Protein AF-A0A953INJ0-F1 (afdb_monomer_lite)

pLDDT: mean 73.4, std 15.2, range [47.69, 97.56]

Structure (mmCIF, N/CA/C/O backbone):
data_AF-A0A953INJ0-F1
#
_entry.id   AF-A0A953INJ0-F1
#
loop_
_atom_site.group_PDB
_atom_site.id
_atom_site.type_symbol
_atom_site.label_atom_id
_atom_site.label_alt_id
_atom_site.label_comp_id
_atom_site.label_asym_id
_atom_site.label_entity_id
_atom_site.label_seq_id
_atom_site.pdbx_PDB_ins_code
_atom_site.Cartn_x
_atom_site.Cartn_y
_atom_site.Cartn_z
_atom_site.occupancy
_atom_site.B_iso_or_equiv
_atom_site.auth_seq_id
_atom_site.auth_comp_id
_atom_site.auth_asym_id
_atom_site.auth_atom_id
_atom_site.pdbx_PDB_model_num
ATOM 1 N N . MET A 1 1 ? 37.205 -2.441 -48.040 1.00 47.69 1 MET A N 1
ATOM 2 C CA . MET A 1 1 ? 35.829 -2.871 -47.689 1.00 47.69 1 MET A CA 1
ATOM 3 C C . MET A 1 1 ? 35.595 -2.807 -46.168 1.00 47.69 1 MET A C 1
ATOM 5 O O . MET A 1 1 ? 35.145 -3.780 -45.586 1.00 47.69 1 MET A O 1
ATOM 9 N N . ASN A 1 2 ? 35.852 -1.663 -45.506 1.00 55.88 2 ASN A N 1
ATOM 10 C CA . ASN A 1 2 ? 35.818 -1.569 -44.025 1.00 55.88 2 ASN A CA 1
ATOM 11 C C . ASN A 1 2 ? 34.773 -0.574 -43.481 1.00 55.88 2 ASN A C 1
ATOM 13 O O . ASN A 1 2 ? 34.560 -0.493 -42.277 1.00 55.88 2 ASN A O 1
ATOM 17 N N . THR A 1 3 ? 34.109 0.193 -44.347 1.00 56.28 3 THR A N 1
ATOM 18 C CA . THR A 1 3 ? 33.134 1.228 -43.956 1.00 56.28 3 THR A CA 1
ATOM 19 C C . THR A 1 3 ? 31.743 0.662 -43.682 1.00 56.28 3 THR A C 1
ATOM 21 O O . THR A 1 3 ? 31.009 1.183 -42.847 1.00 56.28 3 THR A O 1
ATOM 24 N N . VAL A 1 4 ? 31.393 -0.448 -44.334 1.00 58.00 4 VAL A N 1
ATOM 25 C CA . VAL A 1 4 ? 30.070 -1.072 -44.208 1.00 58.00 4 VAL A CA 1
ATOM 26 C C . VAL A 1 4 ? 29.910 -1.748 -42.839 1.00 58.00 4 VAL A C 1
ATOM 28 O O . VAL A 1 4 ? 28.869 -1.615 -42.203 1.00 58.00 4 VAL A O 1
ATOM 31 N N . SER A 1 5 ? 30.958 -2.399 -42.320 1.00 56.75 5 SER A N 1
ATOM 32 C CA . SER A 1 5 ? 30.935 -3.096 -41.025 1.00 56.75 5 SER A CA 1
ATOM 33 C C . SER A 1 5 ? 30.800 -2.149 -39.822 1.00 56.75 5 SER A C 1
ATOM 35 O O . SER A 1 5 ? 30.044 -2.450 -38.897 1.00 56.75 5 SER A O 1
ATOM 37 N N . GLY A 1 6 ? 31.448 -0.977 -39.846 1.00 58.97 6 GLY A N 1
ATOM 38 C CA . GLY A 1 6 ? 31.332 0.031 -38.780 1.00 58.97 6 GLY A CA 1
ATOM 39 C C . GLY A 1 6 ? 29.926 0.637 -38.654 1.00 58.97 6 GLY A C 1
ATOM 40 O O . GLY A 1 6 ? 29.443 0.883 -37.546 1.00 58.97 6 GLY A O 1
ATOM 41 N N . PHE A 1 7 ? 29.225 0.802 -39.780 1.00 59.62 7 PHE A N 1
ATOM 42 C CA . PHE A 1 7 ? 27.878 1.378 -39.821 1.00 59.62 7 PHE A CA 1
ATOM 43 C C . PHE A 1 7 ? 26.830 0.461 -39.164 1.00 59.62 7 PHE A C 1
ATOM 45 O O . PHE A 1 7 ? 25.977 0.920 -38.400 1.00 59.62 7 PHE A O 1
ATOM 52 N N . PHE A 1 8 ? 26.933 -0.856 -39.382 1.00 60.41 8 PHE A N 1
ATOM 53 C CA . PHE A 1 8 ? 26.039 -1.844 -38.764 1.00 60.41 8 PHE A CA 1
ATOM 54 C C . PHE A 1 8 ? 26.203 -1.938 -37.241 1.00 60.41 8 PHE A C 1
ATOM 56 O O . PHE A 1 8 ? 25.212 -2.134 -36.534 1.00 60.41 8 PHE A O 1
ATOM 63 N N . VAL A 1 9 ? 27.424 -1.783 -36.720 1.00 65.12 9 VAL A N 1
ATOM 64 C CA . VAL A 1 9 ? 27.684 -1.808 -35.269 1.00 65.12 9 VAL A CA 1
ATOM 65 C C . VAL A 1 9 ? 27.117 -0.559 -34.591 1.00 65.12 9 VAL A C 1
ATOM 67 O O . VAL A 1 9 ? 26.469 -0.672 -33.550 1.00 65.12 9 VAL A O 1
ATOM 70 N N . SER A 1 10 ? 27.294 0.617 -35.200 1.00 71.88 10 SER A N 1
ATOM 71 C CA . SER A 1 10 ? 26.763 1.880 -34.669 1.00 71.88 10 SER A CA 1
ATOM 72 C C . SER A 1 10 ? 25.230 1.876 -34.617 1.00 71.88 10 SER A C 1
ATOM 74 O O . SER A 1 10 ? 24.631 2.208 -33.594 1.00 71.88 10 SER A O 1
ATOM 76 N N . ARG A 1 11 ? 24.578 1.365 -35.672 1.00 76.81 11 ARG A N 1
ATOM 77 C CA . ARG A 1 11 ? 23.113 1.256 -35.732 1.00 76.81 11 ARG A CA 1
ATOM 78 C C . ARG A 1 11 ? 22.544 0.303 -34.675 1.00 76.81 11 ARG A C 1
ATOM 80 O O . ARG A 1 11 ? 21.539 0.628 -34.053 1.00 76.81 11 ARG A O 1
ATOM 87 N N . ARG A 1 12 ? 23.193 -0.841 -34.420 1.00 78.81 12 ARG A N 1
ATOM 88 C CA . ARG A 1 12 ? 22.771 -1.767 -33.348 1.00 78.81 12 ARG A CA 1
ATOM 89 C C . ARG A 1 12 ? 22.928 -1.160 -31.957 1.00 78.81 12 ARG A C 1
ATOM 91 O O . ARG A 1 12 ? 22.047 -1.355 -31.127 1.00 78.81 12 ARG A O 1
ATOM 98 N N . LYS A 1 13 ? 24.012 -0.416 -31.705 1.00 81.31 13 LYS A N 1
ATOM 99 C CA . LYS A 1 13 ? 24.207 0.288 -30.428 1.00 81.31 13 LYS A CA 1
ATOM 100 C C . LYS A 1 13 ? 23.119 1.335 -30.194 1.00 81.31 13 LYS A C 1
ATOM 102 O O . LYS A 1 13 ? 22.561 1.370 -29.106 1.00 81.31 13 LYS A O 1
ATOM 107 N N . LEU A 1 14 ? 22.776 2.123 -31.215 1.00 85.62 14 LEU A N 1
ATOM 108 C CA . LEU A 1 14 ? 21.696 3.112 -31.130 1.00 85.62 14 LEU A CA 1
ATOM 109 C C . LEU A 1 14 ? 20.344 2.459 -30.815 1.00 85.62 14 LEU A C 1
ATOM 111 O O . LEU A 1 14 ? 19.653 2.913 -29.911 1.00 85.62 14 LEU A O 1
ATOM 115 N N . LEU A 1 15 ? 20.011 1.349 -31.482 1.00 86.81 15 LEU A N 1
ATOM 116 C CA . LEU A 1 15 ? 18.778 0.602 -31.206 1.00 86.81 15 LEU A CA 1
ATOM 117 C C . LEU A 1 15 ? 18.740 0.035 -29.778 1.00 86.81 15 LEU A C 1
ATOM 119 O O . LEU A 1 15 ? 17.697 0.071 -29.132 1.00 86.81 15 LEU A O 1
ATOM 123 N N . PHE A 1 16 ? 19.870 -0.463 -29.269 1.00 88.62 16 PHE A N 1
ATOM 124 C CA . PHE A 1 16 ? 19.974 -0.940 -27.887 1.00 88.62 16 PHE A CA 1
ATOM 125 C C . PHE A 1 16 ? 19.783 0.185 -26.870 1.00 88.62 16 PHE A C 1
ATOM 127 O O . PHE A 1 16 ? 19.046 0.017 -25.901 1.00 88.62 16 PHE A O 1
ATOM 134 N N . VAL A 1 17 ? 20.420 1.335 -27.096 1.00 91.94 17 VAL A N 1
ATOM 135 C CA . VAL A 1 17 ? 20.262 2.515 -26.237 1.00 91.94 17 VAL A CA 1
ATOM 136 C C . VAL A 1 17 ? 18.814 2.996 -26.255 1.00 91.94 17 VAL A C 1
ATOM 138 O O . VAL A 1 17 ? 18.260 3.291 -25.200 1.00 91.94 17 VAL A O 1
ATOM 141 N N . GLU A 1 18 ? 18.171 3.015 -27.421 1.00 92.62 18 GLU A N 1
ATOM 142 C CA . GLU A 1 18 ? 16.773 3.424 -27.542 1.00 92.62 18 GLU A CA 1
ATOM 143 C C . GLU A 1 18 ? 15.813 2.458 -26.833 1.00 92.62 18 GLU A C 1
ATOM 145 O O . GLU A 1 18 ? 14.872 2.895 -26.168 1.00 92.62 18 GLU A O 1
ATOM 150 N N . LEU A 1 19 ? 16.069 1.149 -26.917 1.00 94.44 19 LEU A N 1
ATOM 151 C CA . LEU A 1 19 ? 15.301 0.145 -26.182 1.00 94.44 19 LEU A CA 1
ATOM 152 C C . LEU A 1 19 ? 15.426 0.359 -24.669 1.00 94.44 19 LEU A C 1
ATOM 154 O O . LEU A 1 19 ? 14.413 0.410 -23.973 1.00 94.44 19 LEU A O 1
ATOM 158 N N . ILE A 1 20 ? 16.650 0.533 -24.166 1.00 95.19 20 ILE A N 1
ATOM 159 C CA . ILE A 1 20 ? 16.898 0.789 -22.741 1.00 95.19 20 ILE A CA 1
ATOM 160 C C . ILE A 1 20 ? 16.213 2.089 -22.310 1.00 95.19 20 ILE A C 1
ATOM 162 O O . ILE A 1 20 ? 15.534 2.105 -21.287 1.00 95.19 20 ILE A O 1
ATOM 166 N N . ALA A 1 21 ? 16.324 3.158 -23.100 1.00 95.12 21 ALA A N 1
ATOM 167 C CA . ALA A 1 21 ? 15.679 4.433 -22.804 1.00 95.12 21 ALA A CA 1
ATOM 168 C C . ALA A 1 21 ? 14.153 4.296 -22.698 1.00 95.12 21 ALA A C 1
ATOM 170 O O . ALA A 1 21 ? 13.554 4.843 -21.775 1.00 95.12 21 ALA A O 1
ATOM 171 N N . LYS A 1 22 ? 13.523 3.516 -23.585 1.00 95.06 22 LYS A N 1
ATOM 172 C CA . LYS A 1 22 ? 12.079 3.231 -23.532 1.00 95.06 22 LYS A CA 1
ATOM 173 C C . LYS A 1 22 ? 11.688 2.430 -22.292 1.00 95.06 22 LYS A C 1
ATOM 175 O O . LYS A 1 22 ? 10.674 2.739 -21.672 1.00 95.06 22 LYS A O 1
ATOM 180 N N . VAL A 1 23 ? 12.497 1.445 -21.905 1.00 96.56 23 VAL A N 1
ATOM 181 C CA . VAL A 1 23 ? 12.276 0.661 -20.678 1.00 96.56 23 VAL A CA 1
ATOM 182 C C . VAL A 1 23 ? 12.383 1.550 -19.439 1.00 96.56 23 VAL A C 1
ATOM 184 O O . VAL A 1 23 ? 11.497 1.525 -18.586 1.00 96.56 23 VAL A O 1
ATOM 187 N N . VAL A 1 24 ? 13.424 2.380 -19.363 1.00 97.25 24 VAL A N 1
ATOM 188 C CA . VAL A 1 24 ? 13.628 3.325 -18.256 1.00 97.25 24 VAL A CA 1
ATOM 189 C C . VAL A 1 24 ? 12.491 4.345 -18.194 1.00 97.25 24 VAL A C 1
ATOM 191 O O . VAL A 1 24 ? 11.982 4.622 -17.111 1.00 97.25 24 VAL A O 1
ATOM 194 N N . LEU A 1 25 ? 12.046 4.861 -19.341 1.00 96.19 25 LEU A N 1
ATOM 195 C CA . LEU A 1 25 ? 10.927 5.796 -19.415 1.00 96.19 25 LEU A CA 1
ATOM 196 C C . LEU A 1 25 ? 9.624 5.162 -18.911 1.00 96.19 25 LEU A C 1
ATOM 198 O O . LEU A 1 25 ? 8.934 5.760 -18.090 1.00 96.19 25 LEU A O 1
ATOM 202 N N . ALA A 1 26 ? 9.304 3.946 -19.361 1.00 95.75 26 ALA A N 1
ATOM 203 C CA . ALA A 1 26 ? 8.114 3.228 -18.911 1.00 95.75 26 ALA A CA 1
ATOM 204 C C . ALA A 1 26 ? 8.152 2.958 -17.399 1.00 95.75 26 ALA A C 1
ATOM 206 O O . ALA A 1 26 ? 7.150 3.157 -16.710 1.00 95.75 26 ALA A O 1
ATOM 207 N N . PHE A 1 27 ? 9.317 2.573 -16.872 1.00 96.75 27 PHE A N 1
ATOM 208 C CA . PHE A 1 27 ? 9.515 2.382 -15.437 1.00 96.75 27 PHE A CA 1
ATOM 209 C C . PHE A 1 27 ? 9.326 3.685 -14.650 1.00 96.75 27 PHE A C 1
ATOM 211 O O . PHE A 1 27 ? 8.617 3.694 -13.646 1.00 96.75 27 PHE A O 1
ATOM 218 N N . ALA A 1 28 ? 9.906 4.793 -15.119 1.00 96.94 28 ALA A N 1
ATOM 219 C CA . ALA A 1 28 ? 9.785 6.094 -14.467 1.00 96.94 28 ALA A CA 1
ATOM 220 C C . ALA A 1 28 ? 8.333 6.588 -14.431 1.00 96.94 28 ALA A C 1
ATOM 222 O O . ALA A 1 28 ? 7.880 7.072 -13.395 1.00 96.94 28 ALA A O 1
ATOM 223 N N . ILE A 1 29 ? 7.589 6.416 -15.530 1.00 97.56 29 ILE A N 1
ATOM 224 C CA . ILE A 1 29 ? 6.159 6.744 -15.584 1.00 97.56 29 ILE A CA 1
ATOM 225 C C . ILE A 1 29 ? 5.395 5.888 -14.574 1.00 97.56 29 ILE A C 1
ATOM 227 O O . ILE A 1 29 ? 4.667 6.442 -13.756 1.00 97.56 29 ILE A O 1
ATOM 231 N N . GLY A 1 30 ? 5.610 4.567 -14.581 1.00 95.88 30 GLY A N 1
ATOM 232 C CA . GLY A 1 30 ? 4.957 3.640 -13.654 1.00 95.88 30 GLY A CA 1
ATOM 233 C C . GLY A 1 30 ? 5.205 4.002 -12.188 1.00 95.88 30 GLY A C 1
ATOM 234 O O . GLY A 1 30 ? 4.260 4.094 -11.397 1.00 95.88 30 GLY A O 1
ATOM 235 N N . LEU A 1 31 ? 6.462 4.288 -11.842 1.00 97.38 31 LEU A N 1
ATOM 236 C CA . LEU A 1 31 ? 6.857 4.709 -10.501 1.00 97.38 31 LEU A CA 1
ATOM 237 C C . LEU A 1 31 ? 6.194 6.035 -10.109 1.00 97.38 31 LEU A C 1
ATOM 239 O O . LEU A 1 31 ? 5.623 6.132 -9.024 1.00 97.38 31 LEU A O 1
ATOM 243 N N . ALA A 1 32 ? 6.211 7.029 -11.000 1.00 96.81 32 ALA A N 1
ATOM 244 C CA . ALA A 1 32 ? 5.573 8.318 -10.760 1.00 96.81 32 ALA A CA 1
ATOM 245 C C . ALA A 1 32 ? 4.063 8.165 -10.524 1.00 96.81 32 ALA A C 1
ATOM 247 O O . ALA A 1 32 ? 3.539 8.729 -9.564 1.00 96.81 32 ALA A O 1
ATOM 248 N N . THR A 1 33 ? 3.370 7.347 -11.326 1.00 96.81 33 THR A N 1
ATOM 249 C CA . THR A 1 33 ? 1.945 7.053 -11.103 1.00 96.81 33 THR A CA 1
ATOM 250 C C . THR A 1 33 ? 1.692 6.337 -9.781 1.00 96.81 33 THR A C 1
ATOM 252 O O . THR A 1 33 ? 0.737 6.683 -9.091 1.00 96.81 33 THR A O 1
ATOM 255 N N . SER A 1 34 ? 2.544 5.386 -9.387 1.00 96.25 34 SER A N 1
ATOM 256 C CA . SER A 1 34 ? 2.393 4.678 -8.111 1.00 96.25 34 SER A CA 1
ATOM 257 C C . SER A 1 34 ? 2.561 5.618 -6.918 1.00 96.25 34 SER A C 1
ATOM 259 O O . SER A 1 34 ? 1.778 5.550 -5.973 1.00 96.25 34 SER A O 1
ATOM 261 N N . ILE A 1 35 ? 3.563 6.500 -6.958 1.00 96.44 35 ILE A N 1
ATOM 262 C CA . ILE A 1 35 ? 3.812 7.477 -5.892 1.00 96.44 35 ILE A CA 1
ATOM 263 C C . ILE A 1 35 ? 2.671 8.493 -5.829 1.00 96.44 35 ILE A C 1
ATOM 265 O O . ILE A 1 35 ? 2.169 8.776 -4.744 1.00 96.44 35 ILE A O 1
ATOM 269 N N . ALA A 1 36 ? 2.227 9.010 -6.977 1.00 96.50 36 ALA A N 1
ATOM 270 C CA . ALA A 1 36 ? 1.111 9.946 -7.035 1.00 96.50 36 ALA A CA 1
ATOM 271 C C . ALA A 1 36 ? -0.169 9.322 -6.465 1.00 96.50 36 ALA A C 1
ATOM 273 O O . ALA A 1 36 ? -0.835 9.943 -5.641 1.00 96.50 36 ALA A O 1
ATOM 274 N N . LEU A 1 37 ? -0.479 8.078 -6.842 1.00 94.75 37 LEU A N 1
ATOM 275 C CA . LEU A 1 37 ? -1.645 7.366 -6.327 1.00 94.75 37 LEU A CA 1
ATOM 276 C C . LEU A 1 37 ? -1.543 7.127 -4.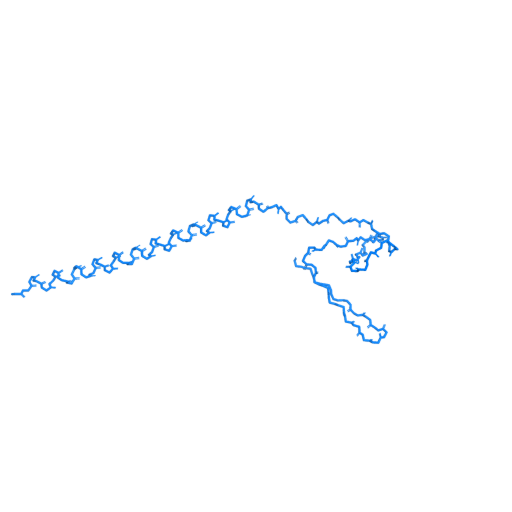817 1.00 94.75 37 LEU A C 1
ATOM 278 O O . LEU A 1 37 ? -2.507 7.380 -4.102 1.00 94.75 37 LEU A O 1
ATOM 282 N N . ALA A 1 38 ? -0.380 6.702 -4.317 1.00 92.50 38 ALA A N 1
ATOM 283 C CA . ALA A 1 38 ? -0.156 6.541 -2.882 1.00 92.50 38 ALA A CA 1
ATOM 284 C C . ALA A 1 38 ? -0.331 7.869 -2.127 1.00 92.50 38 ALA A C 1
ATOM 286 O O . ALA A 1 38 ? -1.000 7.908 -1.099 1.00 92.50 38 ALA A O 1
ATOM 287 N N . GLY A 1 39 ? 0.206 8.967 -2.663 1.00 93.25 39 GLY A N 1
ATOM 288 C CA . GLY A 1 39 ? 0.028 10.304 -2.096 1.00 93.25 39 GLY A CA 1
ATOM 289 C C . GLY A 1 39 ? -1.437 10.739 -2.072 1.00 93.25 39 GLY A C 1
ATOM 290 O O . GLY A 1 39 ? -1.915 11.227 -1.054 1.00 93.25 39 GLY A O 1
ATOM 291 N N . VAL A 1 40 ? -2.177 10.499 -3.156 1.00 93.62 40 VAL A N 1
ATOM 292 C CA . VAL A 1 40 ? -3.621 10.770 -3.227 1.00 93.62 40 VAL A CA 1
ATOM 293 C C . VAL A 1 40 ? -4.381 9.960 -2.177 1.00 93.62 40 VAL A C 1
ATOM 295 O O . VAL A 1 40 ? -5.211 10.521 -1.469 1.00 93.62 40 VAL A O 1
ATOM 298 N N . VAL A 1 41 ? -4.066 8.672 -2.023 1.00 90.44 41 VAL A N 1
ATOM 299 C CA . VAL A 1 41 ? -4.667 7.821 -0.987 1.00 90.44 41 VAL A CA 1
ATOM 300 C C . VAL A 1 41 ? -4.360 8.351 0.411 1.00 90.44 41 VAL A C 1
ATOM 302 O O . VAL A 1 41 ? -5.267 8.397 1.230 1.00 90.44 41 VAL A O 1
ATOM 305 N N . LEU A 1 42 ? -3.133 8.803 0.685 1.00 85.25 42 LEU A N 1
ATOM 306 C CA . LEU A 1 42 ? -2.783 9.395 1.981 1.00 85.25 42 LEU A CA 1
ATOM 307 C C . LEU A 1 42 ? -3.528 10.707 2.255 1.00 85.25 42 LEU A C 1
ATOM 309 O O . LEU A 1 42 ? -3.926 10.943 3.387 1.00 85.25 42 LEU A O 1
ATOM 313 N N . LEU A 1 43 ? -3.741 11.544 1.237 1.00 86.06 43 LEU A N 1
ATOM 314 C CA . LEU A 1 43 ? -4.517 12.783 1.379 1.00 86.06 43 LEU A CA 1
ATOM 315 C C . LEU A 1 43 ? -6.021 12.526 1.551 1.00 86.06 43 LEU A C 1
ATOM 317 O O . LEU A 1 43 ? -6.717 13.338 2.154 1.00 86.06 43 LEU A O 1
ATOM 321 N N . LEU A 1 44 ? -6.528 11.426 0.990 1.00 83.38 44 LEU A N 1
ATOM 322 C CA . LEU A 1 44 ? -7.928 11.005 1.099 1.00 83.38 44 LEU A CA 1
ATOM 323 C C . LEU A 1 44 ? -8.206 10.152 2.336 1.00 83.38 44 LEU A C 1
ATOM 325 O O . LEU A 1 44 ? -9.367 10.034 2.738 1.00 83.38 44 LEU A O 1
ATOM 329 N N . ALA A 1 45 ? -7.178 9.530 2.912 1.00 75.69 45 ALA A N 1
ATOM 330 C CA . ALA A 1 45 ? -7.305 8.764 4.134 1.00 75.69 45 ALA A CA 1
ATOM 331 C C . ALA A 1 45 ? -7.823 9.703 5.229 1.00 75.69 45 ALA A C 1
ATOM 333 O O 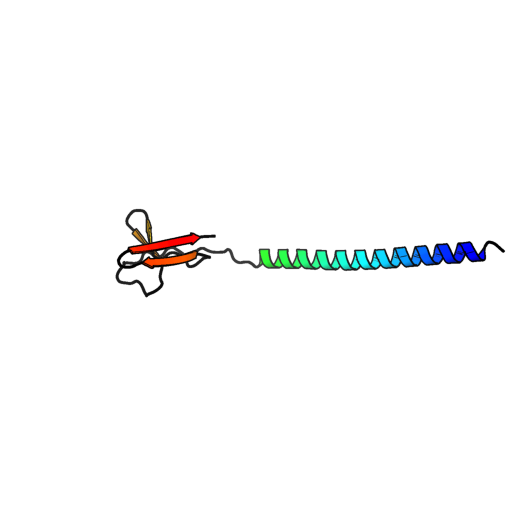. ALA A 1 45 ? -7.133 10.625 5.655 1.00 75.69 45 ALA A O 1
ATOM 334 N N . HIS A 1 46 ? -9.067 9.483 5.657 1.00 63.22 46 HIS A N 1
ATOM 335 C CA . HIS A 1 46 ? -9.542 10.048 6.914 1.00 63.22 46 HIS A CA 1
ATOM 336 C C . HIS A 1 46 ? -8.665 9.496 8.034 1.00 63.22 46 HIS A C 1
ATOM 338 O O . HIS A 1 46 ? -8.255 8.331 7.957 1.00 63.22 46 HIS A O 1
ATOM 344 N N . ASP A 1 47 ? -8.372 10.318 9.049 1.00 58.19 47 ASP A N 1
ATOM 345 C CA . ASP A 1 47 ? -7.638 9.850 10.221 1.00 58.19 47 ASP A CA 1
ATOM 346 C C . ASP A 1 47 ? -8.255 8.531 10.685 1.00 58.19 47 ASP A C 1
ATOM 348 O O . ASP A 1 47 ? -9.481 8.387 10.723 1.00 58.19 47 ASP A O 1
ATOM 352 N N . ALA A 1 48 ? -7.411 7.564 11.042 1.00 53.44 48 ALA A N 1
ATOM 353 C CA . ALA A 1 48 ? -7.846 6.389 11.776 1.00 53.44 48 ALA A CA 1
ATOM 354 C C . ALA A 1 48 ? -8.302 6.861 13.163 1.00 53.44 48 ALA A C 1
ATOM 356 O O . ALA A 1 48 ? -7.576 6.753 14.150 1.00 53.44 48 ALA A O 1
ATOM 357 N N . GLN A 1 49 ? -9.481 7.477 13.225 1.00 48.69 49 GLN A N 1
ATOM 358 C CA . GLN A 1 49 ? -10.090 7.905 14.462 1.00 48.69 49 GLN A CA 1
ATOM 359 C C . GLN A 1 49 ? -10.387 6.632 15.239 1.00 48.69 49 GLN A C 1
ATOM 361 O O . GLN A 1 49 ? -11.277 5.852 14.895 1.00 48.69 49 GLN A O 1
ATOM 366 N N . ALA A 1 50 ? -9.583 6.402 16.277 1.00 53.22 50 ALA A N 1
ATOM 367 C CA . ALA A 1 50 ? -9.941 5.480 17.332 1.00 53.22 50 ALA A CA 1
ATOM 368 C C . ALA A 1 50 ? -11.359 5.855 17.763 1.00 53.22 50 ALA A C 1
ATOM 370 O O . ALA A 1 50 ? -11.598 7.003 18.144 1.00 53.22 50 ALA A O 1
ATOM 371 N N . ALA A 1 51 ? -12.305 4.923 17.617 1.00 56.22 51 ALA A N 1
ATOM 372 C CA . ALA A 1 51 ? -13.672 5.178 18.042 1.00 56.22 51 ALA A CA 1
ATOM 373 C C . ALA A 1 51 ? -13.639 5.655 19.499 1.00 56.22 51 ALA A C 1
ATOM 375 O O . ALA A 1 51 ? -12.849 5.159 20.304 1.00 56.22 51 ALA A O 1
ATOM 376 N N . GLU A 1 52 ? -14.439 6.664 19.820 1.00 56.41 52 GLU A N 1
ATOM 377 C CA . GLU A 1 52 ? -14.421 7.263 21.148 1.00 56.41 52 GLU A CA 1
ATOM 378 C C . GLU A 1 52 ? -14.740 6.186 22.201 1.00 56.41 52 GLU A C 1
ATOM 380 O O . GLU A 1 52 ? -15.664 5.388 22.031 1.00 56.41 52 GLU A O 1
ATOM 385 N N . LEU A 1 53 ? -13.927 6.107 23.261 1.00 60.56 53 LEU A N 1
ATOM 386 C CA . LEU A 1 53 ? -14.080 5.116 24.329 1.00 60.56 53 LEU A CA 1
ATOM 387 C C . LEU A 1 53 ? -15.386 5.390 25.082 1.00 60.56 53 LEU A C 1
ATOM 389 O O . LEU A 1 53 ? -15.434 6.233 25.977 1.00 60.56 53 LEU A O 1
ATOM 393 N N . VAL A 1 54 ? -16.452 4.669 24.733 1.00 66.69 54 VAL A N 1
ATOM 394 C CA . VAL A 1 54 ? -17.748 4.829 25.396 1.00 66.69 54 VAL A CA 1
ATOM 395 C C . VAL A 1 54 ? -17.724 4.093 26.742 1.00 66.69 54 VAL A C 1
ATOM 397 O O . VAL A 1 54 ? -17.452 2.885 26.779 1.00 66.69 54 VAL A O 1
ATOM 400 N N . PRO A 1 55 ? -18.020 4.774 27.864 1.00 64.81 55 PRO A N 1
ATOM 401 C CA . PRO A 1 55 ? -18.192 4.107 29.147 1.00 64.81 55 PRO A CA 1
ATOM 402 C C . PRO A 1 55 ? -19.418 3.189 29.092 1.00 64.81 55 PRO A C 1
ATOM 404 O O . PRO A 1 55 ? -20.533 3.644 28.844 1.00 64.81 55 PRO A O 1
ATOM 407 N N . MET A 1 56 ? -19.220 1.891 29.338 1.00 64.56 56 MET A N 1
ATOM 408 C CA . MET A 1 56 ? -20.292 0.890 29.341 1.00 64.56 56 MET A CA 1
ATOM 409 C C . MET A 1 56 ? -20.369 0.184 30.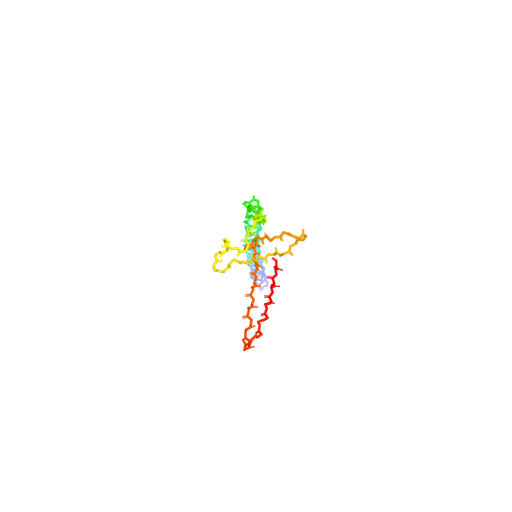689 1.00 64.56 56 MET A C 1
ATOM 411 O O . MET A 1 56 ? -19.359 -0.197 31.287 1.00 64.56 56 MET A O 1
ATOM 415 N N . LYS A 1 57 ? -21.593 -0.045 31.171 1.00 66.81 57 LYS A N 1
ATOM 416 C CA . LYS A 1 57 ? -21.805 -0.870 32.362 1.00 66.81 57 LYS A CA 1
ATOM 417 C C . LYS A 1 57 ? -21.632 -2.346 31.989 1.00 66.81 57 LYS A C 1
ATOM 419 O O . LYS A 1 57 ? -22.174 -2.764 30.970 1.00 66.81 57 LYS A O 1
ATOM 424 N N . PRO A 1 58 ? -21.010 -3.183 32.840 1.00 62.66 58 PRO A N 1
ATOM 425 C CA . PRO A 1 58 ? -20.795 -4.607 32.547 1.00 62.66 58 PRO A CA 1
ATOM 426 C C . PRO A 1 58 ? -22.058 -5.418 32.199 1.00 62.66 58 PRO A C 1
ATOM 428 O O . PRO A 1 58 ? -21.954 -6.483 31.605 1.00 62.66 58 PRO A O 1
ATOM 431 N N . LYS A 1 59 ? -23.252 -4.934 32.572 1.00 67.25 59 LYS A N 1
ATOM 432 C CA . LYS A 1 59 ? -24.543 -5.587 32.292 1.00 67.25 59 LYS A CA 1
ATOM 433 C C . LYS A 1 59 ? -25.143 -5.242 30.922 1.00 67.25 59 LYS A C 1
ATOM 435 O O . LYS A 1 59 ? -26.111 -5.878 30.529 1.00 67.25 59 LYS A O 1
ATOM 440 N N . GLU A 1 60 ? -24.603 -4.248 30.221 1.00 63.16 60 GLU A N 1
ATOM 441 C CA . GLU A 1 60 ? -25.125 -3.736 28.938 1.00 63.16 60 GLU A CA 1
ATOM 442 C C . GLU A 1 60 ? -24.310 -4.250 27.734 1.00 63.16 60 GLU A C 1
ATOM 444 O O . GLU A 1 60 ? -24.462 -3.782 26.608 1.00 63.16 60 GLU A O 1
ATOM 449 N N . VAL A 1 61 ? -23.419 -5.213 27.973 1.00 58.06 61 VAL A N 1
ATOM 450 C CA . VAL A 1 61 ? -22.402 -5.665 27.023 1.00 58.06 61 VAL A CA 1
ATOM 451 C C . VAL A 1 61 ? -22.962 -6.805 26.177 1.00 58.06 61 VAL A C 1
ATOM 453 O O . VAL A 1 61 ? -23.376 -7.835 26.707 1.00 58.06 61 VAL A O 1
ATOM 456 N N . GLN A 1 62 ? -22.974 -6.623 24.856 1.00 61.38 62 GLN A N 1
ATOM 457 C CA . GLN A 1 62 ? -23.331 -7.683 23.915 1.00 61.38 62 GLN A CA 1
ATOM 458 C C . GLN A 1 62 ? -22.164 -8.672 23.772 1.00 61.38 62 GLN A C 1
ATOM 460 O O . GLN A 1 62 ? -20.994 -8.321 23.943 1.00 61.38 62 GLN A O 1
ATOM 465 N N . GLN A 1 63 ? -22.478 -9.936 23.492 1.00 56.22 63 GLN A N 1
ATOM 466 C CA . GLN A 1 63 ? -21.476 -10.991 23.363 1.00 56.22 63 GLN A CA 1
ATOM 467 C C . GLN A 1 63 ? -20.471 -10.636 22.250 1.00 56.22 63 GLN A C 1
ATOM 469 O O . GLN A 1 63 ? -20.859 -10.484 21.097 1.00 56.22 63 GLN A O 1
ATOM 474 N N . GLY A 1 64 ? -19.187 -10.503 22.604 1.00 59.72 64 GLY A N 1
ATOM 475 C CA . GLY A 1 64 ? -18.105 -10.149 21.671 1.00 59.72 64 GLY A CA 1
ATOM 476 C C . GLY A 1 64 ? -17.491 -8.757 21.864 1.00 59.72 64 GLY A C 1
ATOM 477 O O . GLY A 1 64 ? -16.475 -8.464 21.240 1.00 59.72 64 GLY A O 1
ATOM 478 N N . THR A 1 65 ? -18.036 -7.911 22.743 1.00 61.31 65 THR A N 1
ATOM 479 C CA . THR A 1 65 ? -17.450 -6.592 23.039 1.00 61.31 65 THR A CA 1
ATOM 480 C C . THR A 1 65 ? -16.328 -6.698 24.078 1.00 61.31 65 THR A C 1
ATOM 482 O O . THR A 1 65 ? -16.544 -7.167 25.198 1.00 61.31 65 THR A O 1
ATOM 485 N N . LEU A 1 66 ? -15.127 -6.230 23.726 1.00 64.38 66 LEU A N 1
ATOM 486 C CA . LEU A 1 66 ? -13.997 -6.121 24.650 1.00 64.38 66 LEU A CA 1
ATOM 487 C C . LEU A 1 66 ? -14.176 -4.915 25.574 1.00 64.38 66 LEU A C 1
ATOM 489 O O . LEU A 1 66 ? -14.495 -3.813 25.129 1.00 64.38 66 LEU A O 1
ATOM 493 N N . LEU A 1 67 ? -13.928 -5.127 26.864 1.00 71.62 67 LEU A N 1
ATOM 494 C CA . LEU A 1 67 ? -14.001 -4.086 27.881 1.00 71.62 67 LEU A CA 1
ATOM 495 C C . LEU A 1 67 ? -12.612 -3.826 28.457 1.00 71.62 67 LEU A C 1
ATOM 497 O O . LEU A 1 67 ? -11.949 -4.749 28.934 1.00 71.62 67 LEU A O 1
ATOM 501 N N . LEU A 1 68 ? -12.196 -2.565 28.464 1.00 70.12 68 LEU A N 1
ATOM 502 C CA . LEU A 1 68 ? -11.007 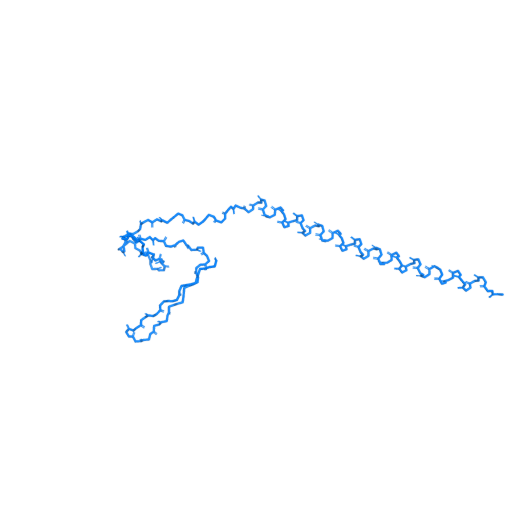-2.094 29.154 1.00 70.12 68 LEU A CA 1
ATOM 503 C C . LEU A 1 68 ? -11.413 -1.523 30.505 1.00 70.12 68 LEU A C 1
ATOM 505 O O . LEU A 1 68 ? -12.257 -0.633 30.599 1.00 70.12 68 LEU A O 1
ATOM 509 N N . LYS A 1 69 ? -10.780 -2.019 31.563 1.00 73.75 69 LYS A N 1
ATOM 510 C CA . LYS A 1 69 ? -10.898 -1.436 32.895 1.00 73.75 69 LYS A CA 1
ATOM 511 C C . LYS A 1 69 ? -9.744 -0.456 33.095 1.00 73.75 69 LYS A C 1
ATOM 513 O O . LYS A 1 69 ? -8.604 -0.894 33.216 1.00 73.75 69 LYS A O 1
ATOM 518 N N . SER A 1 70 ? -10.041 0.840 33.139 1.00 68.38 70 SER A N 1
ATOM 519 C CA . SER A 1 70 ? -9.056 1.904 33.381 1.00 68.38 70 SER A CA 1
ATOM 520 C C . SER A 1 70 ? -9.588 2.876 34.432 1.00 68.38 70 SER A C 1
ATOM 522 O O . SER A 1 70 ? -10.760 3.235 34.384 1.00 68.38 70 SER A O 1
ATOM 524 N N . GLU A 1 71 ? -8.758 3.240 35.413 1.00 65.25 71 GLU A N 1
ATOM 525 C CA . GLU A 1 71 ? -9.043 4.255 36.452 1.00 65.25 71 GLU A CA 1
ATOM 526 C C . GLU A 1 71 ? -10.441 4.169 37.109 1.00 65.25 71 GLU A C 1
ATOM 528 O O . GLU A 1 71 ? -11.078 5.165 37.429 1.00 65.25 71 GLU A O 1
ATOM 533 N N . GLY A 1 72 ? -10.939 2.947 37.330 1.00 67.56 72 GLY A N 1
ATOM 534 C CA . GLY A 1 72 ? -12.239 2.708 37.973 1.00 67.56 72 GLY A CA 1
ATOM 535 C C . GLY A 1 72 ? -13.449 2.709 37.030 1.00 67.56 72 GLY A C 1
ATOM 536 O O . GLY A 1 72 ? -14.542 2.348 37.466 1.00 67.56 72 GLY A O 1
ATOM 537 N N . ALA A 1 73 ? -13.264 3.010 35.744 1.00 64.75 73 ALA A N 1
ATOM 538 C CA . ALA A 1 73 ? -14.288 2.916 34.707 1.00 64.75 73 ALA A CA 1
ATOM 539 C C . ALA A 1 73 ? -14.121 1.651 33.846 1.00 64.75 73 ALA A C 1
ATOM 541 O O . ALA A 1 73 ? -13.023 1.114 33.682 1.00 64.75 73 ALA A O 1
ATOM 542 N N . THR A 1 74 ? -15.238 1.158 33.304 1.00 70.94 74 THR A N 1
ATOM 543 C CA . THR A 1 74 ? -15.263 0.095 32.287 1.00 70.94 74 THR A CA 1
ATOM 544 C C . THR A 1 74 ? -15.598 0.744 30.948 1.00 70.94 74 THR A C 1
ATOM 546 O O . THR A 1 74 ? -16.659 1.349 30.799 1.00 70.94 74 THR A O 1
ATOM 549 N N . LEU A 1 75 ? -14.670 0.669 30.002 1.00 67.94 75 LEU A N 1
ATOM 550 C CA . LEU A 1 75 ? -14.740 1.316 28.695 1.00 67.94 75 LEU A CA 1
ATOM 551 C C . LEU A 1 75 ? -14.851 0.242 27.614 1.00 67.94 75 LEU A C 1
ATOM 553 O O . LEU A 1 75 ? -14.167 -0.777 27.697 1.00 67.94 75 LEU A O 1
ATOM 557 N N . ALA A 1 76 ? -15.687 0.448 26.601 1.00 67.75 76 ALA A N 1
ATOM 558 C CA . ALA A 1 76 ? -15.697 -0.426 25.432 1.00 67.75 76 ALA A CA 1
ATOM 559 C C . ALA A 1 76 ? -14.461 -0.145 24.569 1.00 67.75 76 ALA A C 1
ATOM 561 O O . ALA A 1 76 ? -14.256 0.993 24.154 1.00 67.75 76 ALA A O 1
ATOM 562 N N . VAL A 1 77 ? -13.628 -1.158 24.313 1.00 62.72 77 VAL A N 1
ATOM 563 C CA . VAL A 1 77 ? -12.413 -0.994 23.499 1.00 62.72 77 VAL A CA 1
ATOM 564 C C . VAL A 1 77 ? -12.799 -0.861 22.026 1.00 62.72 77 VAL A C 1
ATOM 566 O O . VAL A 1 77 ? -13.523 -1.722 21.518 1.00 62.72 77 VAL A O 1
ATOM 569 N N . PRO A 1 78 ? -12.316 0.174 21.317 1.00 55.53 78 PRO A N 1
ATOM 570 C CA . PRO A 1 78 ? -12.539 0.328 19.888 1.00 55.53 78 PRO A CA 1
ATOM 571 C C . PRO A 1 78 ? -11.959 -0.860 19.127 1.00 55.53 78 PRO A C 1
ATOM 573 O O . PRO A 1 78 ? -10.818 -1.248 19.357 1.00 55.53 78 PRO A O 1
ATOM 576 N N . ALA A 1 79 ? -12.711 -1.396 18.168 1.00 57.66 79 ALA A N 1
ATOM 577 C CA . ALA A 1 79 ? -12.300 -2.518 17.321 1.00 57.66 79 ALA A CA 1
ATOM 578 C C . ALA A 1 79 ? -11.228 -2.141 16.273 1.00 57.66 79 ALA A C 1
ATOM 580 O O . ALA A 1 79 ? -11.210 -2.688 15.171 1.00 57.66 79 ALA A O 1
ATOM 581 N N . VAL A 1 80 ? -10.347 -1.183 16.571 1.00 54.16 80 VAL A N 1
ATOM 582 C CA . VAL A 1 80 ? -9.231 -0.850 15.683 1.00 54.16 80 VAL A CA 1
ATOM 583 C C . VAL A 1 80 ? -8.129 -1.874 15.936 1.00 54.16 80 VAL A C 1
ATOM 585 O O . VAL A 1 80 ? -7.542 -1.902 17.016 1.00 54.16 80 VAL A O 1
ATOM 588 N N . ALA A 1 81 ? -7.937 -2.768 14.962 1.00 54.09 81 ALA A N 1
ATOM 589 C CA . ALA A 1 81 ? -6.840 -3.736 14.870 1.00 54.09 81 ALA A CA 1
ATOM 590 C C . ALA A 1 81 ? -6.485 -4.463 16.187 1.00 54.09 81 ALA A C 1
ATOM 592 O O . ALA A 1 81 ? -5.318 -4.673 16.514 1.00 54.09 81 ALA A O 1
ATOM 593 N N . THR A 1 82 ? -7.508 -4.830 16.963 1.00 53.84 82 THR A N 1
ATOM 594 C CA . THR A 1 82 ? -7.330 -5.564 18.216 1.00 53.84 82 THR A CA 1
ATOM 595 C C . THR A 1 82 ? -7.571 -7.048 17.959 1.00 53.84 82 THR A C 1
ATOM 597 O O . THR A 1 82 ? -8.711 -7.474 17.782 1.00 53.84 82 THR A O 1
ATOM 600 N N . ASP A 1 83 ? -6.493 -7.828 17.913 1.00 56.19 83 ASP A N 1
ATOM 601 C CA . ASP A 1 83 ? -6.535 -9.290 17.835 1.00 56.19 83 ASP A CA 1
ATOM 602 C C . ASP A 1 83 ? -6.619 -9.853 19.259 1.00 56.19 83 ASP A C 1
ATOM 604 O O . ASP A 1 83 ? -5.743 -9.608 20.095 1.00 56.19 83 ASP A O 1
ATOM 608 N N . ALA A 1 84 ? -7.703 -10.565 19.562 1.00 60.88 84 ALA A N 1
ATOM 609 C CA . ALA A 1 84 ? -7.946 -11.145 20.875 1.00 60.88 84 ALA A CA 1
ATOM 610 C C . ALA A 1 84 ? -8.060 -12.668 20.767 1.00 60.88 84 ALA A C 1
ATOM 612 O O . ALA A 1 84 ? -9.026 -13.204 20.228 1.00 60.88 84 ALA A O 1
ATOM 613 N N . GLU A 1 85 ? -7.089 -13.374 21.342 1.00 72.12 85 GLU A N 1
ATOM 614 C CA . GLU A 1 85 ? -7.074 -14.831 21.415 1.00 72.12 85 GLU A CA 1
ATOM 615 C C . GLU A 1 85 ? -7.467 -15.271 22.830 1.00 72.12 85 GLU A C 1
ATOM 617 O O . GLU A 1 85 ? -6.776 -14.972 23.809 1.00 72.12 85 GLU A O 1
ATOM 622 N N . ILE A 1 86 ? -8.576 -16.002 22.957 1.00 73.25 86 ILE A N 1
ATOM 623 C CA . ILE A 1 86 ? -9.036 -16.551 24.238 1.00 73.25 86 ILE A CA 1
ATOM 624 C C . ILE A 1 86 ? -8.801 -18.060 24.236 1.00 73.25 86 ILE A C 1
ATOM 626 O O . ILE A 1 86 ? -9.441 -18.801 23.493 1.00 73.25 86 ILE A O 1
ATOM 630 N N . ARG A 1 87 ? -7.895 -18.530 25.098 1.00 77.44 87 ARG A N 1
ATOM 631 C CA . ARG A 1 87 ? -7.625 -19.958 25.319 1.00 77.44 87 ARG A CA 1
ATOM 632 C C . ARG A 1 87 ? -8.276 -20.412 26.618 1.00 77.44 87 ARG A C 1
ATOM 634 O O . ARG A 1 87 ? -7.959 -19.880 27.681 1.00 77.44 87 ARG A O 1
ATOM 641 N N . VAL A 1 88 ? -9.149 -21.414 26.544 1.00 77.94 88 VAL A N 1
ATOM 642 C CA . VAL A 1 88 ? -9.834 -21.993 27.711 1.00 77.94 88 VAL A CA 1
ATOM 643 C C . VAL A 1 88 ? -9.345 -23.423 27.936 1.00 77.94 88 VAL A C 1
ATOM 645 O O . VAL A 1 88 ? -9.359 -24.235 27.014 1.00 77.94 88 VAL A O 1
ATOM 648 N N . SER A 1 89 ? -8.909 -23.728 29.159 1.00 70.88 89 SER A N 1
ATOM 649 C CA . SER A 1 89 ? -8.534 -25.074 29.607 1.00 70.88 89 SER A CA 1
ATOM 650 C C . SER A 1 89 ? -9.177 -25.355 30.967 1.00 70.88 89 SER A C 1
ATOM 652 O O . SER A 1 89 ? -8.752 -24.828 31.999 1.00 70.88 89 SER A O 1
ATOM 654 N N . GLY A 1 90 ? -10.248 -26.154 30.969 1.00 80.31 90 GLY A N 1
ATOM 655 C CA . GLY A 1 90 ? -11.039 -26.434 32.170 1.00 80.31 90 GLY A CA 1
ATOM 656 C C . GLY A 1 90 ? -11.641 -25.161 32.774 1.00 80.31 90 GLY A C 1
ATOM 657 O O . GLY A 1 90 ? -12.334 -24.416 32.088 1.00 80.31 90 GLY A O 1
ATOM 658 N N . ILE A 1 91 ? -11.358 -24.899 34.054 1.00 75.62 91 ILE A N 1
ATOM 659 C CA . ILE A 1 91 ? -11.822 -23.693 34.767 1.00 75.62 91 ILE A CA 1
ATOM 660 C C . ILE A 1 91 ? -10.984 -22.438 34.469 1.00 75.62 91 ILE A C 1
ATOM 662 O O . ILE A 1 91 ? -11.290 -21.362 34.978 1.00 75.62 91 ILE A O 1
ATOM 666 N N . VAL A 1 92 ? -9.900 -22.561 33.696 1.00 59.16 92 VAL A N 1
ATOM 667 C CA . VAL A 1 92 ? -8.943 -21.474 33.463 1.00 59.16 92 VAL A CA 1
ATOM 668 C C . VAL A 1 92 ? -9.131 -20.897 32.064 1.00 59.16 92 VAL A C 1
ATOM 670 O O . VAL A 1 92 ? -9.011 -21.612 31.070 1.00 59.16 92 VAL A O 1
ATOM 673 N N . ALA A 1 93 ? -9.354 -19.584 31.984 1.00 71.62 93 ALA A N 1
ATOM 674 C CA . ALA A 1 93 ? -9.357 -18.826 30.737 1.00 71.62 93 ALA A CA 1
ATOM 675 C C . ALA A 1 93 ? -8.162 -17.864 30.695 1.00 71.62 93 ALA A C 1
ATOM 677 O O . ALA A 1 93 ? -7.906 -17.128 31.650 1.00 71.62 93 ALA A O 1
ATOM 678 N N . ARG A 1 94 ? -7.429 -17.861 29.580 1.00 74.56 94 ARG A N 1
ATOM 679 C CA . ARG A 1 94 ? -6.351 -16.912 29.289 1.00 74.56 94 ARG A CA 1
ATOM 680 C C . ARG A 1 94 ? -6.734 -16.104 28.057 1.00 74.56 94 ARG A C 1
ATOM 682 O O . ARG A 1 94 ? -6.886 -16.677 26.985 1.00 74.56 94 ARG A O 1
ATOM 689 N N . ALA A 1 95 ? -6.848 -14.789 28.215 1.00 74.62 95 ALA A N 1
ATOM 690 C CA . ALA A 1 95 ? -7.021 -13.858 27.108 1.00 74.62 95 ALA A CA 1
ATOM 691 C C . ALA A 1 95 ? -5.673 -13.215 26.758 1.00 74.62 95 ALA A C 1
ATOM 693 O O . ALA A 1 95 ? -4.973 -12.715 27.642 1.00 74.62 95 ALA A O 1
ATOM 694 N N . VAL A 1 96 ? -5.305 -13.248 25.482 1.00 74.50 96 VAL A N 1
ATOM 695 C CA . VAL A 1 96 ? -4.175 -12.507 24.917 1.00 74.50 96 VAL A CA 1
ATOM 696 C C . VAL A 1 96 ? -4.760 -11.445 24.003 1.00 74.50 96 VAL A C 1
ATOM 698 O O . VAL A 1 96 ? -5.462 -11.781 23.058 1.00 74.50 96 VAL A O 1
ATOM 701 N N . VAL A 1 97 ? -4.482 -10.177 24.294 1.00 64.94 97 VAL A N 1
ATOM 702 C CA . VAL A 1 97 ? -4.952 -9.039 23.498 1.00 64.94 97 VAL A CA 1
ATOM 703 C C . VAL A 1 97 ? -3.735 -8.384 22.857 1.00 64.94 97 VAL A C 1
ATOM 705 O O . VAL A 1 97 ? -2.807 -7.987 23.563 1.00 64.94 97 VAL A O 1
ATOM 708 N N . LYS A 1 98 ? -3.719 -8.313 21.528 1.00 66.94 98 LYS A N 1
ATOM 709 C CA . LYS A 1 98 ? -2.708 -7.615 20.732 1.00 66.94 98 LYS A CA 1
ATOM 710 C C . LYS A 1 98 ? -3.369 -6.432 20.046 1.00 66.94 98 LYS A 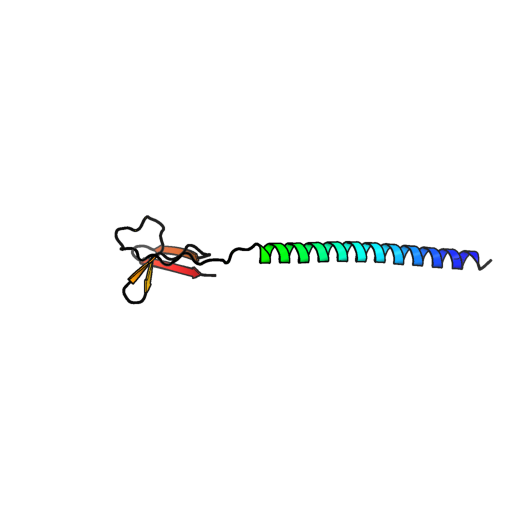C 1
ATOM 712 O O . LYS A 1 98 ? -4.394 -6.595 19.397 1.00 66.94 98 LYS A O 1
ATOM 717 N N . GLN A 1 99 ? -2.762 -5.265 20.183 1.00 58.16 99 GLN A N 1
ATOM 718 C CA . GLN A 1 99 ? -3.207 -4.031 19.552 1.00 58.16 99 GLN A CA 1
ATOM 719 C C . GLN A 1 99 ? -2.055 -3.543 18.667 1.00 58.16 99 GLN A C 1
ATOM 721 O O . GLN A 1 99 ? -0.935 -3.408 19.168 1.00 58.16 99 GLN A O 1
ATOM 726 N N . THR A 1 100 ? -2.300 -3.385 17.365 1.00 56.41 100 THR A N 1
ATOM 727 C CA . THR A 1 100 ? -1.311 -2.907 16.376 1.00 56.41 100 THR A CA 1
ATOM 728 C C . THR A 1 100 ? -1.624 -1.506 15.901 1.00 56.41 100 THR A C 1
ATOM 730 O O . THR A 1 100 ? -2.823 -1.259 15.644 1.00 56.41 100 THR A O 1
#

Sequence (100 aa):
MNTVSGFFVSRRKLLFVELIAKVVLAFAIGLATSIALAGVVLLLAHDAQAAELVPMKPKEVQQGTLLLKSEGATLAVPAVATDAEIRVSGIVARAVVKQT

Secondary structure (DSSP, 8-state):
--HHHHHHHHHHHHHHHHHHHHHHHHHHHHHHHHHHHHHHHHHH-----PPP--B--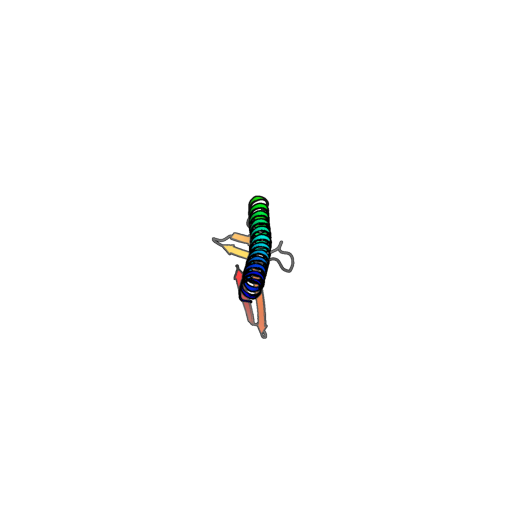TTSPPTT--EEEETTEEEEPP-SSEEEEEEEETTEEEEEEEE-

Radius of gyration: 31.07 Å; chains: 1; bounding box: 61×39×86 Å

Foldseek 3Di:
DPPVVVVVVVVVVVVVVVVVVVVVVVVVVVVVVVVVVVVVCVVVDDPPPQPPFDFDDPVVDDPPFDWDDDPNTTTTGRPQQWDWDWDDDPPDIDIDIDHD